Protein AF-A0A8X6QJ19-F1 (afdb_monomer_lite)

Foldseek 3Di:
DADPVRLVVCQVVCCVVVVANPGNSPDDDDDDDDCVPDPPDPDDDDDDPDD

InterPro domains:
  IPR010285 DNA helicase Pif1-like, DEAD-box helicase domain [PF05970] (1-42)

Organism: Nephila pilipes (NCBI:txid299642)

Structure (mmCIF, N/CA/C/O backbone):
data_AF-A0A8X6QJ19-F1
#
_entry.id   AF-A0A8X6QJ19-F1
#
loop_
_atom_site.group_PDB
_atom_site.id
_atom_site.type_symbol
_atom_site.label_atom_id
_atom_site.label_alt_id
_atom_site.label_comp_id
_atom_site.label_asym_id
_atom_site.label_entity_id
_atom_site.label_seq_id
_atom_site.pdbx_PDB_ins_code
_atom_site.Cartn_x
_atom_site.Cartn_y
_atom_site.Cartn_z
_atom_site.occupancy
_atom_site.B_iso_or_equiv
_atom_site.auth_seq_id
_atom_site.auth_comp_id
_atom_site.auth_asym_id
_atom_site.auth_atom_id
_atom_site.pdbx_PDB_model_num
ATOM 1 N N . MET A 1 1 ? 2.486 -5.577 -16.203 1.00 74.06 1 MET A N 1
ATOM 2 C CA . MET A 1 1 ? 2.365 -4.107 -16.066 1.00 74.06 1 MET A CA 1
ATOM 3 C C . MET A 1 1 ? 1.662 -3.762 -14.758 1.00 74.06 1 MET A C 1
ATOM 5 O O . MET A 1 1 ? 0.465 -3.967 -14.655 1.00 74.06 1 MET A O 1
ATOM 9 N N . ALA A 1 2 ? 2.411 -3.314 -13.753 1.00 81.38 2 ALA A N 1
ATOM 10 C CA . ALA A 1 2 ? 1.922 -2.678 -12.525 1.00 81.38 2 ALA A CA 1
ATOM 11 C C . ALA A 1 2 ? 3.157 -2.125 -11.809 1.00 81.38 2 ALA A C 1
ATOM 13 O O . ALA A 1 2 ? 4.122 -2.873 -11.613 1.00 81.38 2 ALA A O 1
ATOM 14 N N . HIS A 1 3 ? 3.183 -0.841 -11.455 1.00 85.69 3 HIS A N 1
ATOM 15 C CA . HIS A 1 3 ? 4.321 -0.301 -10.724 1.00 85.69 3 HIS A CA 1
ATOM 16 C C . HIS A 1 3 ? 4.141 -0.548 -9.222 1.00 85.69 3 HIS A C 1
ATOM 18 O O . HIS A 1 3 ? 3.027 -0.586 -8.696 1.00 85.69 3 HIS A O 1
ATOM 24 N N . LYS A 1 4 ? 5.252 -0.651 -8.484 1.00 88.06 4 LYS A N 1
ATOM 25 C CA . LYS A 1 4 ? 5.232 -0.805 -7.018 1.00 88.06 4 LYS A CA 1
ATOM 26 C C . LYS A 1 4 ? 4.348 0.249 -6.338 1.00 88.06 4 LYS A C 1
ATOM 28 O O . LYS A 1 4 ? 3.659 -0.054 -5.370 1.00 88.06 4 LYS A O 1
ATOM 33 N N . LYS A 1 5 ? 4.393 1.492 -6.834 1.00 90.44 5 LYS A N 1
ATOM 34 C CA . LYS A 1 5 ? 3.616 2.616 -6.285 1.00 90.44 5 LYS A CA 1
ATOM 35 C C . LYS A 1 5 ? 2.108 2.361 -6.370 1.00 90.44 5 LYS A C 1
ATOM 37 O O . LYS A 1 5 ? 1.416 2.644 -5.398 1.00 90.44 5 LYS A O 1
ATOM 42 N N . ASP A 1 6 ? 1.638 1.760 -7.458 1.00 91.31 6 ASP A N 1
ATOM 43 C CA . ASP A 1 6 ? 0.217 1.479 -7.681 1.00 91.31 6 ASP A CA 1
ATOM 44 C C . ASP A 1 6 ? -0.278 0.414 -6.701 1.00 91.31 6 ASP A C 1
ATOM 46 O O . ASP A 1 6 ? -1.312 0.581 -6.058 1.00 91.31 6 ASP A O 1
ATOM 50 N N . LEU A 1 7 ? 0.516 -0.642 -6.490 1.00 93.06 7 LEU A N 1
ATOM 51 C CA . LEU A 1 7 ? 0.175 -1.704 -5.539 1.00 93.06 7 LEU A CA 1
ATOM 52 C C . LEU A 1 7 ? 0.180 -1.202 -4.083 1.00 93.06 7 LEU A C 1
ATOM 54 O O . LEU A 1 7 ? -0.650 -1.609 -3.268 1.00 93.06 7 LEU A O 1
ATOM 58 N N . VAL A 1 8 ? 1.083 -0.273 -3.749 1.00 95.69 8 VAL A N 1
ATOM 59 C CA . VAL A 1 8 ? 1.099 0.393 -2.436 1.00 95.69 8 VAL A CA 1
ATOM 60 C C . VAL A 1 8 ? -0.115 1.307 -2.261 1.00 95.69 8 VAL A C 1
ATOM 62 O O . VAL A 1 8 ? -0.703 1.317 -1.177 1.00 95.69 8 VAL A O 1
ATOM 65 N N . ALA A 1 9 ? -0.493 2.060 -3.298 1.00 97.12 9 ALA A N 1
ATOM 66 C CA . ALA A 1 9 ? -1.679 2.911 -3.280 1.00 97.12 9 ALA A CA 1
ATOM 67 C C . ALA A 1 9 ? -2.948 2.072 -3.086 1.00 97.12 9 ALA A C 1
ATOM 69 O O . ALA A 1 9 ? -3.697 2.337 -2.150 1.00 97.12 9 ALA A O 1
ATOM 70 N N . LEU A 1 10 ? -3.107 0.986 -3.850 1.00 96.38 10 LEU A N 1
ATOM 71 C CA . LEU A 1 10 ? -4.208 0.034 -3.689 1.00 96.38 10 LEU A CA 1
ATOM 72 C C . LEU A 1 10 ? -4.301 -0.487 -2.247 1.00 96.38 10 LEU A C 1
ATOM 74 O O . LEU A 1 10 ? -5.369 -0.484 -1.638 1.00 96.38 10 LEU A O 1
ATOM 78 N N . GLY A 1 11 ? -3.167 -0.872 -1.660 1.00 97.00 11 GLY A N 1
ATOM 79 C CA . GLY A 1 11 ? -3.110 -1.309 -0.270 1.00 97.00 11 GLY A CA 1
ATOM 80 C C . GLY A 1 11 ? -3.498 -0.251 0.759 1.00 97.00 11 GLY A C 1
ATOM 81 O O . GLY A 1 11 ? -3.981 -0.604 1.831 1.00 97.00 11 GLY A O 1
ATOM 82 N N . ARG A 1 12 ? -3.260 1.035 0.486 1.00 97.88 12 ARG A N 1
ATOM 83 C CA . ARG A 1 12 ? -3.725 2.143 1.340 1.00 97.88 12 ARG A CA 1
ATOM 84 C C . ARG A 1 12 ? -5.229 2.325 1.184 1.00 97.88 12 ARG A C 1
ATOM 86 O O . ARG A 1 12 ? -5.938 2.216 2.175 1.00 97.88 12 ARG A O 1
ATOM 93 N N . THR A 1 13 ? -5.710 2.407 -0.053 1.00 97.88 13 THR A N 1
ATOM 94 C CA . THR A 1 13 ? -7.136 2.543 -0.362 1.00 97.88 13 THR A CA 1
ATOM 95 C C . THR A 1 13 ? -7.977 1.436 0.2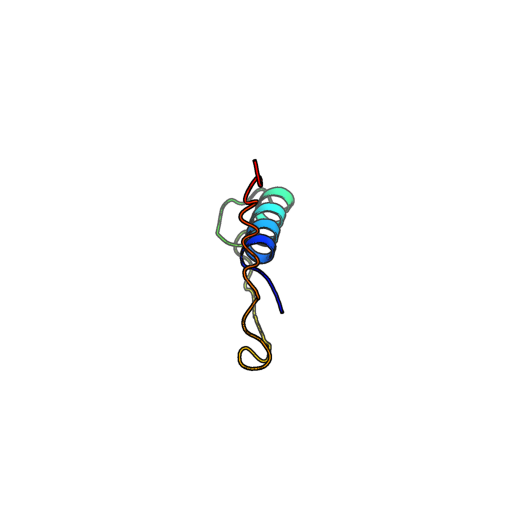74 1.00 97.88 13 THR A C 1
ATOM 97 O O . THR A 1 13 ? -9.001 1.719 0.885 1.00 97.88 13 THR A O 1
ATOM 100 N N . LEU A 1 14 ? -7.539 0.172 0.217 1.00 98.12 14 LEU A N 1
ATOM 101 C CA . LEU A 1 14 ? -8.270 -0.931 0.855 1.00 98.12 14 LEU A CA 1
ATOM 102 C C . LEU A 1 14 ? -8.319 -0.817 2.386 1.00 98.12 14 LEU A C 1
ATOM 104 O O . LEU A 1 14 ? -9.297 -1.253 2.991 1.00 98.12 14 LEU A O 1
ATOM 108 N N . ARG A 1 15 ? -7.276 -0.264 3.019 1.00 98.31 15 ARG A N 1
ATOM 109 C CA . ARG A 1 15 ? -7.259 -0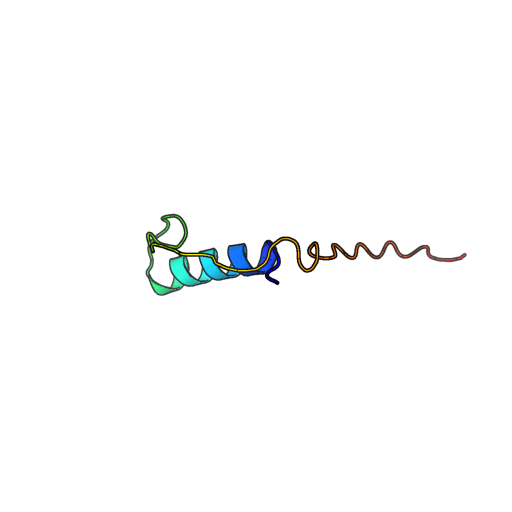.029 4.472 1.00 98.31 15 ARG A CA 1
ATOM 110 C C . ARG A 1 15 ? -8.210 1.088 4.864 1.00 98.31 15 ARG A C 1
ATOM 112 O O . ARG A 1 15 ? -8.939 0.909 5.836 1.00 98.31 15 ARG A O 1
ATOM 119 N N . ASP A 1 16 ? -8.248 2.157 4.076 1.00 97.94 16 ASP A N 1
ATOM 120 C CA . ASP A 1 16 ? -9.127 3.304 4.304 1.00 97.94 16 ASP A CA 1
ATOM 121 C C . ASP A 1 16 ? -10.600 2.908 4.130 1.00 97.94 16 ASP A C 1
ATOM 123 O O . ASP A 1 16 ? -11.412 3.135 5.023 1.00 97.94 16 ASP A O 1
ATOM 127 N N . LEU A 1 17 ? -10.933 2.209 3.038 1.00 98.06 17 LEU A N 1
ATOM 128 C CA . LEU A 1 17 ? -12.307 1.779 2.744 1.00 98.06 17 LEU A CA 1
ATOM 129 C C . LEU A 1 17 ? -12.887 0.819 3.786 1.00 98.06 17 LEU A C 1
ATOM 131 O O . LEU A 1 17 ? -14.099 0.782 3.982 1.00 98.06 17 LEU A O 1
ATOM 135 N N . ARG A 1 18 ? -12.043 0.008 4.428 1.00 97.12 18 ARG A N 1
ATOM 136 C CA . ARG A 1 18 ? -12.491 -1.038 5.360 1.00 97.12 18 ARG A CA 1
ATOM 137 C C . ARG A 1 18 ? -12.146 -0.752 6.816 1.00 97.12 18 ARG A C 1
ATOM 139 O O . ARG A 1 18 ? -12.377 -1.617 7.655 1.00 97.12 18 ARG A O 1
ATOM 146 N N . SER A 1 19 ? -11.556 0.409 7.111 1.00 97.44 19 SER A N 1
ATOM 147 C CA . SER A 1 19 ? -11.064 0.776 8.446 1.00 97.44 19 SER A CA 1
ATOM 148 C C . SER A 1 19 ? -10.256 -0.349 9.122 1.00 97.44 19 SER A C 1
ATOM 150 O O . SER A 1 19 ? -10.377 -0.633 10.311 1.00 97.44 19 SER A O 1
ATOM 152 N N . ASN A 1 20 ? -9.441 -1.060 8.340 1.00 97.69 20 ASN A N 1
ATOM 153 C CA . ASN A 1 20 ? -8.684 -2.216 8.816 1.00 97.69 20 ASN A CA 1
ATOM 154 C C . ASN A 1 20 ? -7.250 -2.111 8.324 1.00 97.69 20 ASN A C 1
ATOM 156 O O . ASN A 1 20 ? -7.003 -2.138 7.124 1.00 97.69 20 ASN A O 1
ATOM 160 N N . GLN A 1 21 ? -6.321 -2.030 9.278 1.00 97.00 21 GLN A N 1
ATOM 161 C CA . GLN A 1 21 ? -4.906 -1.738 9.058 1.00 97.00 21 GLN A CA 1
ATOM 162 C C . GLN A 1 21 ? -4.058 -2.941 8.626 1.00 97.00 21 GLN A C 1
ATOM 164 O O . GLN A 1 21 ? -2.869 -2.775 8.347 1.00 97.00 21 GLN A O 1
ATOM 169 N N . ARG A 1 22 ? -4.637 -4.147 8.533 1.00 97.38 22 ARG A N 1
ATOM 170 C CA . ARG A 1 22 ? -3.930 -5.321 7.998 1.00 97.38 22 ARG A CA 1
ATOM 171 C C . ARG A 1 22 ? -3.452 -5.059 6.563 1.00 97.38 22 ARG A C 1
ATOM 173 O O . ARG A 1 22 ? -4.013 -4.235 5.839 1.00 97.38 22 ARG A O 1
ATOM 180 N N . GLN A 1 23 ? -2.418 -5.772 6.119 1.00 95.56 23 GLN A N 1
ATOM 181 C CA . GLN A 1 23 ? -1.939 -5.673 4.737 1.00 95.56 23 GLN A CA 1
ATOM 182 C C . GLN A 1 23 ? -3.062 -6.005 3.748 1.00 95.56 23 GLN A C 1
ATOM 184 O O . GLN A 1 23 ? -3.797 -6.968 3.951 1.00 95.56 23 GLN A O 1
ATOM 189 N N . MET A 1 24 ? -3.218 -5.181 2.7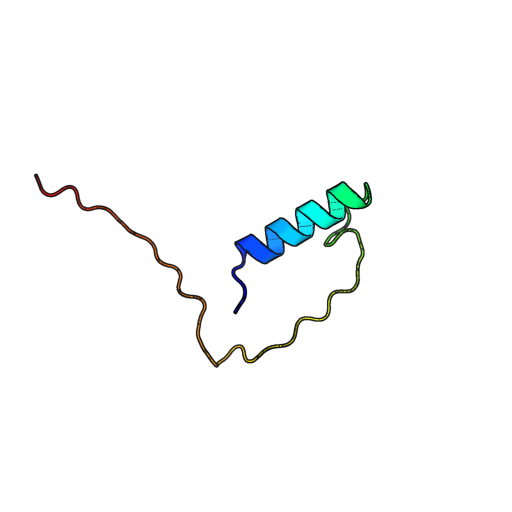03 1.00 96.44 24 MET A N 1
ATOM 190 C CA . MET A 1 24 ? -4.355 -5.240 1.766 1.00 96.44 24 MET A CA 1
ATOM 191 C C . MET A 1 24 ? -5.705 -5.294 2.489 1.00 96.44 24 MET A C 1
ATOM 193 O O . MET A 1 24 ? -6.659 -5.887 1.992 1.00 96.44 24 MET A O 1
ATOM 197 N N . SER A 1 25 ? -5.756 -4.734 3.703 1.00 97.31 25 SER A N 1
ATOM 198 C CA . SER A 1 25 ? -6.854 -4.800 4.661 1.00 97.31 25 SER A CA 1
ATOM 199 C C . SER A 1 25 ? -7.337 -6.236 4.985 1.00 97.31 25 SER A C 1
ATOM 201 O O . SER A 1 25 ? -8.491 -6.484 5.333 1.00 97.31 25 SER A O 1
ATOM 203 N N . GLY A 1 26 ? -6.464 -7.233 4.824 1.00 97.06 26 GLY A N 1
ATOM 204 C CA . GLY A 1 26 ? -6.772 -8.655 5.009 1.00 97.06 26 GLY A CA 1
ATOM 205 C C . GLY A 1 26 ? -7.410 -9.350 3.801 1.00 97.06 26 GLY A C 1
ATOM 206 O O . GLY A 1 26 ? -7.877 -10.474 3.946 1.00 97.06 26 GLY A O 1
ATOM 207 N N . ALA A 1 27 ? -7.446 -8.712 2.627 1.00 96.50 27 ALA A N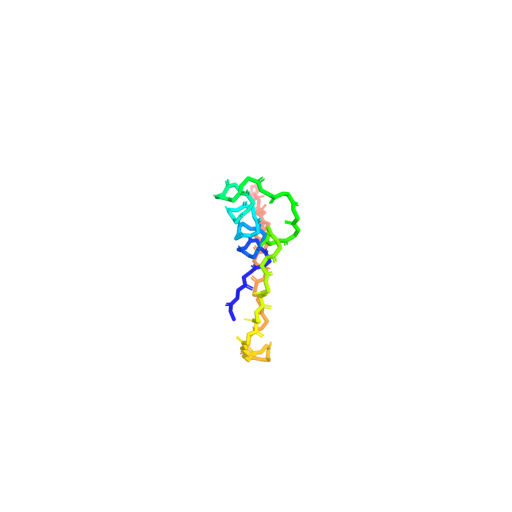 1
ATOM 208 C CA . ALA A 1 27 ? -7.923 -9.360 1.407 1.00 96.50 27 ALA A CA 1
ATOM 209 C C . ALA A 1 27 ? -6.873 -10.330 0.855 1.00 96.50 27 ALA A C 1
ATOM 211 O O . ALA A 1 27 ? -5.684 -10.007 0.805 1.00 96.50 27 ALA A O 1
ATOM 212 N N . MET A 1 28 ? -7.333 -11.487 0.380 1.00 96.31 28 MET A N 1
ATOM 213 C CA . MET A 1 28 ? -6.532 -12.360 -0.471 1.00 96.31 28 MET A CA 1
ATOM 214 C C . MET A 1 28 ? -6.410 -11.706 -1.851 1.00 96.31 28 MET A C 1
ATOM 216 O O . MET A 1 28 ? -7.419 -11.405 -2.484 1.00 96.31 28 MET A O 1
ATOM 220 N N . ILE A 1 29 ? -5.180 -11.465 -2.303 1.00 93.75 29 ILE A N 1
ATOM 221 C CA . ILE A 1 29 ? -4.897 -10.894 -3.622 1.00 93.75 29 ILE A CA 1
ATOM 222 C C . ILE A 1 29 ? -4.186 -11.959 -4.453 1.00 93.75 29 ILE A C 1
ATOM 224 O O . ILE A 1 29 ? -3.113 -12.419 -4.067 1.00 93.75 29 ILE A O 1
ATOM 228 N N . LEU A 1 30 ? -4.762 -12.320 -5.600 1.00 94.50 30 LEU A N 1
ATOM 229 C CA . LEU A 1 30 ? -4.103 -13.140 -6.613 1.00 94.50 30 LEU A CA 1
ATOM 230 C C . LEU A 1 30 ? -3.581 -12.222 -7.719 1.00 94.50 30 LEU A C 1
ATOM 232 O O . LEU A 1 30 ? -4.359 -11.564 -8.405 1.00 94.50 30 LEU A O 1
ATOM 236 N N . LEU A 1 31 ? -2.260 -12.168 -7.875 1.00 91.25 31 LEU A N 1
ATOM 237 C CA . LEU A 1 31 ? -1.609 -11.451 -8.968 1.00 91.25 31 LEU A CA 1
ATOM 238 C C . LEU A 1 31 ? -1.243 -12.454 -10.061 1.00 91.25 31 LEU A C 1
ATOM 240 O O . LEU A 1 31 ? -0.629 -13.479 -9.777 1.00 91.25 31 LEU A O 1
ATOM 244 N N . SER A 1 32 ? -1.599 -12.145 -11.304 1.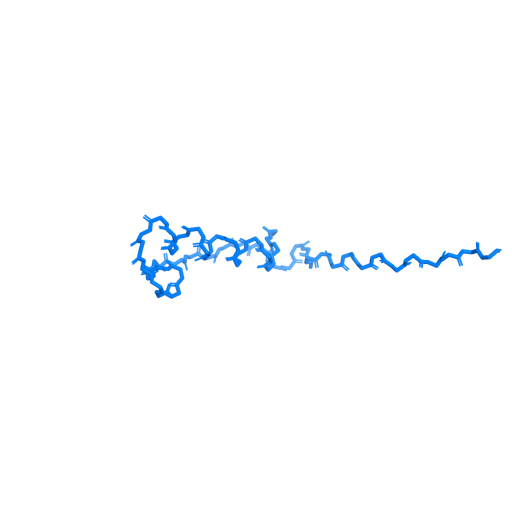00 90.19 32 SER A N 1
ATOM 245 C CA . SER A 1 32 ? -1.243 -12.936 -12.480 1.00 90.19 32 SER A CA 1
ATOM 246 C C . SER A 1 32 ? -0.850 -12.001 -13.618 1.00 90.19 32 SER A C 1
ATOM 248 O O . SER A 1 32 ? -1.414 -10.914 -13.759 1.00 90.19 32 SER A O 1
ATOM 250 N N . GLY A 1 33 ? 0.143 -12.401 -14.402 1.00 87.31 33 GLY A N 1
ATOM 251 C CA . GLY A 1 33 ? 0.645 -11.642 -15.538 1.00 87.31 33 GLY A CA 1
ATOM 252 C C . GLY A 1 33 ? 1.960 -12.213 -16.052 1.00 87.31 33 GLY A C 1
ATOM 253 O O . GLY A 1 33 ? 2.646 -12.953 -15.350 1.00 87.31 33 GLY A O 1
ATOM 254 N N . ASP A 1 34 ? 2.317 -11.851 -17.280 1.00 84.69 34 ASP A N 1
ATOM 255 C CA . ASP A 1 34 ? 3.625 -12.164 -17.847 1.00 84.69 34 ASP A CA 1
ATOM 256 C C . ASP A 1 34 ? 4.660 -11.161 -17.309 1.00 84.69 34 ASP A C 1
ATOM 258 O O . ASP A 1 34 ? 4.721 -9.995 -17.713 1.00 84.69 34 ASP A O 1
ATOM 262 N N . PHE A 1 35 ? 5.441 -11.604 -16.321 1.00 76.69 35 PHE A N 1
ATOM 263 C CA . PHE A 1 35 ? 6.479 -10.792 -15.678 1.00 76.69 35 PHE A CA 1
ATOM 264 C C . PHE A 1 35 ? 7.744 -10.650 -16.536 1.00 76.69 35 PHE A C 1
ATOM 266 O O . PHE A 1 35 ? 8.542 -9.745 -16.291 1.00 76.69 35 PHE A O 1
ATOM 273 N N . SER A 1 36 ? 7.917 -11.510 -17.543 1.00 73.94 36 SER A N 1
ATOM 274 C CA . SER A 1 36 ? 9.018 -11.461 -18.512 1.00 73.94 36 SER A CA 1
ATOM 275 C C . SER A 1 36 ? 8.737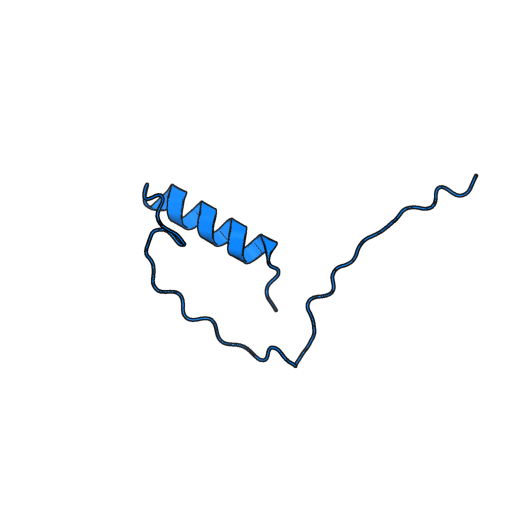 -10.537 -19.699 1.00 73.94 36 SER A C 1
ATOM 277 O O . SER A 1 36 ? 9.675 -10.147 -20.390 1.00 73.94 36 SER A O 1
ATOM 279 N N . GLN A 1 37 ? 7.478 -10.141 -19.918 1.00 71.62 37 GLN A N 1
ATOM 280 C CA . GLN A 1 37 ? 7.066 -9.380 -21.101 1.00 71.62 37 GLN A CA 1
ATOM 281 C C . GLN A 1 37 ? 7.675 -7.973 -21.177 1.00 71.62 37 GLN A C 1
ATOM 283 O O . GLN A 1 37 ? 7.929 -7.474 -22.269 1.00 71.62 37 GLN A O 1
ATOM 288 N N . THR A 1 38 ? 7.899 -7.305 -20.039 1.00 66.06 38 THR A N 1
ATOM 289 C CA . THR A 1 38 ? 8.579 -5.998 -19.932 1.00 66.06 38 THR A CA 1
ATOM 290 C C . THR A 1 38 ? 8.913 -5.730 -18.459 1.00 66.06 38 THR A C 1
ATOM 292 O O . THR A 1 38 ? 8.009 -5.668 -17.621 1.00 66.06 38 THR A O 1
ATOM 295 N N . LEU A 1 39 ? 10.195 -5.529 -18.130 1.00 65.06 39 LEU A N 1
ATOM 296 C CA . LEU A 1 39 ? 10.608 -4.999 -16.823 1.00 65.06 39 LEU A CA 1
ATOM 297 C C . LEU A 1 39 ? 9.956 -3.621 -16.619 1.00 65.06 39 LEU A C 1
ATOM 299 O O . LEU A 1 39 ? 10.056 -2.786 -17.520 1.00 65.06 39 LEU A O 1
ATOM 303 N N . PRO A 1 40 ? 9.299 -3.334 -15.479 1.00 62.53 40 PRO A N 1
ATOM 304 C CA . PRO A 1 40 ? 8.746 -2.007 -15.239 1.00 62.53 40 PRO A CA 1
ATOM 305 C C . PRO A 1 40 ? 9.867 -0.963 -15.342 1.00 62.53 40 PRO A C 1
ATOM 307 O O . PRO A 1 40 ? 10.791 -0.953 -14.529 1.00 62.53 40 PRO A O 1
ATOM 310 N N . VAL A 1 41 ? 9.796 -0.108 -16.368 1.00 66.44 41 VAL A N 1
ATOM 311 C CA . VAL A 1 41 ? 10.770 0.961 -16.608 1.00 66.44 41 VAL A CA 1
ATOM 312 C C . VAL A 1 41 ? 10.735 1.917 -15.418 1.00 66.44 41 VAL A C 1
ATOM 314 O O . VAL A 1 41 ? 9.724 2.559 -15.138 1.00 66.44 41 VAL A O 1
ATOM 317 N N . ASN A 1 42 ? 11.843 1.996 -14.684 1.00 68.88 42 ASN A N 1
ATOM 318 C CA . ASN A 1 42 ? 12.039 3.026 -13.674 1.00 68.88 42 ASN A CA 1
ATOM 319 C C . ASN A 1 42 ? 12.708 4.224 -14.354 1.00 68.88 42 ASN A C 1
ATOM 321 O O . ASN A 1 42 ? 13.935 4.291 -14.439 1.00 68.88 42 ASN A O 1
ATOM 325 N N . LEU A 1 43 ? 11.907 5.143 -14.897 1.00 64.94 43 LEU A N 1
ATOM 326 C CA . LEU A 1 43 ? 12.434 6.368 -15.489 1.00 64.94 43 LEU A CA 1
ATOM 327 C C . LEU A 1 43 ? 12.828 7.341 -14.368 1.00 64.94 43 LEU A C 1
ATOM 329 O O . LEU A 1 43 ? 11.979 7.993 -13.762 1.00 64.94 43 LEU A O 1
ATOM 333 N N . ARG A 1 44 ? 14.131 7.443 -14.095 1.00 69.62 44 ARG A N 1
ATOM 334 C CA . ARG A 1 44 ? 14.709 8.477 -13.229 1.00 69.62 44 ARG A CA 1
ATOM 335 C C . ARG A 1 44 ? 15.286 9.582 -14.111 1.00 69.62 44 ARG A C 1
ATOM 337 O O . ARG A 1 44 ? 16.415 9.475 -14.576 1.00 69.62 44 ARG A O 1
ATOM 344 N N . LEU A 1 45 ? 14.493 10.625 -14.358 1.00 63.09 45 LEU A N 1
ATOM 345 C CA . LEU A 1 45 ? 14.966 11.847 -15.009 1.00 63.09 45 LEU A CA 1
ATOM 346 C C . LEU A 1 45 ? 15.888 12.581 -14.031 1.00 63.09 45 LEU A C 1
ATOM 348 O O . LEU A 1 45 ? 15.442 13.067 -12.994 1.00 63.09 45 LEU A O 1
ATOM 352 N N . THR A 1 46 ? 17.179 12.617 -14.348 1.00 60.03 46 THR A N 1
ATOM 353 C CA . THR A 1 46 ? 18.130 13.515 -13.686 1.00 60.03 46 THR A CA 1
ATOM 354 C C . THR A 1 46 ? 18.289 14.692 -14.635 1.00 60.03 46 THR A C 1
ATOM 356 O O . THR A 1 46 ? 18.803 14.514 -15.737 1.00 60.03 46 THR A O 1
ATOM 359 N N . VAL A 1 47 ? 17.752 15.854 -14.268 1.00 68.44 47 VAL A N 1
ATOM 360 C CA . VAL A 1 47 ? 17.903 17.071 -15.070 1.00 68.44 47 VAL A CA 1
ATOM 361 C C . VAL A 1 47 ? 19.338 17.549 -14.867 1.00 68.44 47 VAL A C 1
ATOM 363 O O . VAL A 1 47 ? 19.701 17.949 -13.763 1.00 68.44 47 VAL A O 1
ATOM 366 N N . TYR A 1 48 ? 20.172 17.440 -15.899 1.00 59.34 48 TYR A N 1
ATOM 367 C CA . TYR A 1 48 ? 21.402 18.216 -15.960 1.00 59.34 48 TYR A CA 1
ATOM 368 C C . TYR A 1 48 ? 20.992 19.606 -16.434 1.00 59.34 48 TYR A C 1
ATOM 370 O O . TYR A 1 48 ? 20.686 19.791 -17.609 1.00 59.34 48 TYR A O 1
ATOM 378 N N . GLU A 1 49 ? 20.916 20.550 -15.499 1.00 59.59 49 GLU A N 1
ATOM 379 C CA . GLU A 1 49 ? 20.912 21.976 -15.822 1.00 59.59 49 GLU A CA 1
ATOM 380 C C . GLU A 1 49 ? 22.228 22.253 -16.562 1.00 59.59 49 GLU A C 1
ATOM 382 O O . GLU A 1 49 ? 23.313 22.187 -15.978 1.00 59.59 49 GLU A O 1
ATOM 387 N N . ILE A 1 50 ? 22.133 22.440 -17.877 1.00 57.41 50 ILE A N 1
ATOM 388 C CA . ILE A 1 50 ? 23.252 22.875 -18.708 1.00 57.41 50 ILE A CA 1
ATOM 389 C C . ILE A 1 50 ? 23.399 24.368 -18.414 1.00 57.41 50 ILE A C 1
ATOM 391 O O . ILE A 1 50 ? 22.478 25.134 -18.690 1.00 57.41 50 ILE A O 1
ATOM 395 N N . ASN A 1 51 ? 24.511 24.718 -17.764 1.00 48.81 51 ASN A N 1
ATOM 396 C CA . ASN A 1 51 ? 24.938 26.093 -17.504 1.00 48.81 51 ASN A CA 1
ATOM 397 C C . ASN A 1 51 ? 25.054 26.894 -18.805 1.00 48.81 51 ASN A C 1
ATOM 399 O O . ASN A 1 51 ? 25.593 26.319 -19.782 1.00 48.81 51 ASN A O 1
#

pLDDT: mean 84.09, std 14.83, range [48.81, 98.31]

Secondary structure (DSSP, 8-state):
---HHHHHHHHHHHHHHHT--SGGGG------S-SSS--------------

Radius of gyration: 16.4 Å; chains: 1; bounding box: 37×39×30 Å

Sequence (51 aa):
MAHKKDLVALGRTLRDLRSNQRQMSGAMILLSGDFSQTLPVNLRLTVYEIN